Protein AF-A0A3N4PWH9-F1 (afdb_monomer_lite)

Radius of gyration: 12.33 Å; chains: 1; bounding box: 34×25×29 Å

Organism: NCBI:txid2488634

Structure (mmCIF, N/CA/C/O backbone):
data_AF-A0A3N4PWH9-F1
#
_entry.id   AF-A0A3N4PWH9-F1
#
loop_
_atom_site.group_PDB
_atom_site.id
_atom_site.type_symbol
_atom_site.label_atom_id
_atom_site.label_alt_id
_atom_site.label_comp_id
_atom_site.label_asym_id
_atom_site.label_entity_id
_atom_site.label_seq_id
_atom_site.pdbx_PDB_ins_code
_ato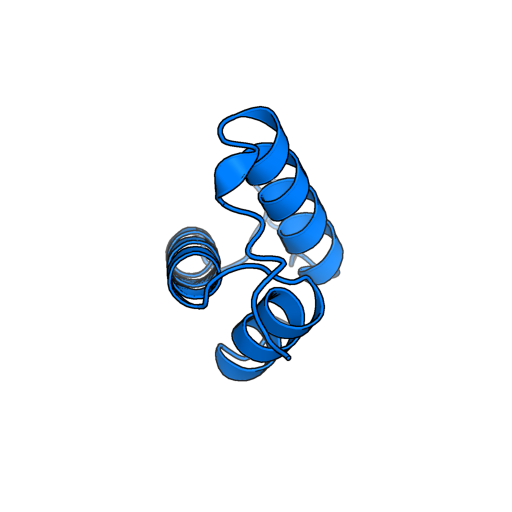m_site.Cartn_x
_atom_site.Cartn_y
_atom_site.Cartn_z
_atom_site.occupancy
_atom_site.B_iso_or_equiv
_atom_site.auth_seq_id
_atom_site.auth_comp_id
_atom_site.auth_asym_id
_atom_site.auth_atom_id
_atom_site.pdbx_PDB_model_num
ATOM 1 N N . MET A 1 1 ? 12.401 -12.194 -0.598 1.00 60.78 1 MET A N 1
ATOM 2 C CA . MET A 1 1 ? 11.284 -12.707 -1.407 1.00 60.78 1 MET A CA 1
ATOM 3 C C . MET A 1 1 ? 10.203 -11.639 -1.401 1.00 60.78 1 MET A C 1
ATOM 5 O O . MET A 1 1 ? 10.020 -11.052 -0.333 1.00 60.78 1 MET A O 1
ATOM 9 N N . PRO A 1 2 ? 9.580 -11.312 -2.546 1.00 67.56 2 PRO A N 1
ATOM 10 C CA . PRO A 1 2 ? 8.389 -10.469 -2.546 1.00 67.56 2 PRO A CA 1
ATOM 11 C C . PRO A 1 2 ? 7.292 -11.142 -1.701 1.00 67.56 2 PRO A C 1
ATOM 13 O O . PRO A 1 2 ? 7.228 -12.374 -1.690 1.00 67.56 2 PRO A O 1
ATOM 16 N N . PRO A 1 3 ? 6.499 -10.378 -0.933 1.00 79.56 3 PRO A N 1
ATOM 17 C CA . PRO A 1 3 ? 5.402 -10.941 -0.154 1.00 79.56 3 PRO A CA 1
ATOM 18 C C . PRO A 1 3 ? 4.272 -11.426 -1.056 1.00 79.56 3 PRO A C 1
ATOM 20 O O . PRO A 1 3 ? 4.058 -10.873 -2.136 1.00 79.56 3 PRO A O 1
ATOM 23 N N . ALA A 1 4 ? 3.502 -12.406 -0.584 1.00 85.12 4 ALA A N 1
ATOM 24 C CA . ALA A 1 4 ? 2.208 -12.675 -1.187 1.00 85.12 4 ALA A CA 1
ATOM 25 C C . ALA A 1 4 ? 1.246 -11.528 -0.855 1.00 85.12 4 ALA A C 1
ATOM 27 O O . ALA A 1 4 ? 1.316 -10.928 0.220 1.00 85.12 4 ALA A O 1
ATOM 28 N N . PHE A 1 5 ? 0.303 -11.248 -1.754 1.00 85.75 5 PHE A N 1
ATOM 29 C CA . PHE A 1 5 ? -0.723 -10.231 -1.517 1.00 85.75 5 PHE A CA 1
ATOM 30 C C . PHE A 1 5 ? -1.493 -10.473 -0.206 1.00 85.75 5 PHE A C 1
ATOM 32 O O . PHE A 1 5 ? -1.773 -9.539 0.546 1.00 85.75 5 PHE A O 1
ATOM 39 N N . ASN A 1 6 ? -1.745 -11.744 0.115 1.00 88.69 6 ASN A N 1
ATOM 40 C CA . ASN A 1 6 ? -2.420 -12.145 1.345 1.00 88.69 6 ASN A CA 1
ATOM 41 C C . ASN A 1 6 ? -1.620 -11.779 2.608 1.00 88.69 6 ASN A C 1
ATOM 43 O O . ASN A 1 6 ? -2.198 -11.296 3.578 1.00 88.69 6 ASN A O 1
ATOM 47 N N . ASP A 1 7 ? -0.291 -11.931 2.585 1.00 89.12 7 ASP A N 1
ATOM 48 C CA . ASP A 1 7 ? 0.570 -11.548 3.714 1.00 89.12 7 ASP A CA 1
ATOM 49 C C . ASP A 1 7 ? 0.519 -10.037 3.964 1.00 89.12 7 ASP A C 1
ATOM 51 O O . ASP A 1 7 ? 0.521 -9.584 5.111 1.00 89.12 7 ASP A O 1
ATOM 55 N N . VAL A 1 8 ? 0.459 -9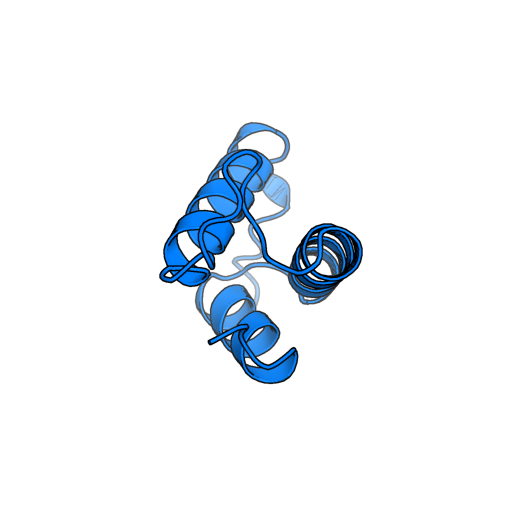.250 2.884 1.00 89.00 8 VAL A N 1
ATOM 56 C CA . VAL A 1 8 ? 0.326 -7.791 2.956 1.00 89.00 8 VAL A CA 1
ATOM 57 C C . VAL A 1 8 ? -1.023 -7.408 3.556 1.00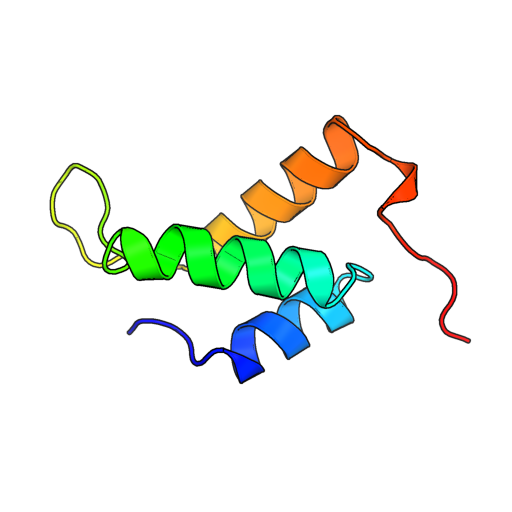 89.00 8 VAL A C 1
ATOM 59 O O . VAL A 1 8 ? -1.053 -6.609 4.489 1.00 89.00 8 VAL A O 1
ATOM 62 N N . LYS A 1 9 ? -2.125 -8.013 3.095 1.00 89.75 9 LYS A N 1
ATOM 63 C CA . LYS A 1 9 ? -3.459 -7.782 3.671 1.00 89.75 9 LYS A CA 1
ATOM 64 C C . LYS A 1 9 ? -3.506 -8.088 5.166 1.00 89.75 9 LYS A C 1
ATOM 66 O O . LYS A 1 9 ? -3.936 -7.236 5.940 1.00 89.75 9 LYS A O 1
ATOM 71 N N . ILE A 1 10 ? -3.009 -9.256 5.578 1.00 90.38 10 ILE A N 1
ATOM 72 C CA . ILE A 1 10 ? -2.973 -9.658 6.993 1.00 90.38 10 ILE A CA 1
ATOM 73 C C . ILE A 1 10 ? -2.156 -8.654 7.811 1.00 90.38 10 ILE A C 1
ATOM 75 O O . ILE A 1 10 ? -2.595 -8.224 8.874 1.00 90.38 10 ILE A O 1
ATOM 79 N N . TYR A 1 11 ? -0.992 -8.232 7.310 1.00 90.56 11 TYR A N 1
ATOM 80 C CA . TYR A 1 11 ? -0.145 -7.266 8.008 1.00 90.56 11 TYR A CA 1
ATOM 81 C C . TYR A 1 11 ? -0.825 -5.901 8.193 1.00 90.56 11 TYR A C 1
ATOM 83 O O . TYR A 1 11 ? -0.762 -5.326 9.277 1.00 90.56 11 TYR A O 1
ATOM 91 N N . PHE A 1 12 ? -1.481 -5.381 7.154 1.00 89.06 12 PHE A N 1
ATOM 92 C CA . PHE A 1 12 ? -2.199 -4.104 7.224 1.00 89.06 12 PHE A CA 1
ATOM 93 C C . PHE A 1 12 ? -3.431 -4.199 8.134 1.00 89.06 12 PHE A C 1
ATOM 95 O O . PHE A 1 12 ? -3.641 -3.314 8.963 1.00 89.06 12 PHE A O 1
ATOM 102 N N . SER A 1 13 ? -4.170 -5.311 8.068 1.00 87.38 13 SER A N 1
ATOM 103 C CA . SER A 1 13 ? -5.303 -5.599 8.953 1.00 87.38 13 SER A CA 1
ATOM 104 C C . SER A 1 13 ? -4.879 -5.648 10.428 1.00 87.38 13 SER A C 1
ATOM 106 O O . SER A 1 13 ? -5.475 -4.966 11.258 1.00 87.38 13 SER A O 1
ATOM 108 N N . GLN A 1 14 ? -3.772 -6.330 10.753 1.00 88.69 14 GLN A N 1
ATOM 109 C CA . GLN A 1 14 ? -3.185 -6.341 12.105 1.00 88.69 14 GLN A CA 1
ATOM 110 C C . GLN A 1 14 ? -2.778 -4.948 12.610 1.00 88.69 14 GLN A C 1
ATOM 112 O O . GLN A 1 14 ? -2.614 -4.746 13.813 1.00 88.69 14 GLN A O 1
ATOM 117 N N . LYS A 1 15 ? -2.565 -3.990 11.704 1.00 84.81 15 LYS A N 1
ATOM 118 C CA . LYS A 1 15 ? -2.205 -2.606 12.027 1.00 84.81 15 LYS A CA 1
ATOM 119 C C . LYS A 1 15 ? -3.404 -1.656 12.044 1.00 84.81 15 LYS A C 1
ATOM 121 O O . LYS A 1 15 ? -3.184 -0.468 12.240 1.00 84.81 15 LYS A O 1
ATOM 126 N N . GLY A 1 16 ? -4.632 -2.151 11.872 1.00 84.62 16 GLY A N 1
ATOM 127 C CA . GLY A 1 16 ? -5.842 -1.319 11.857 1.00 84.62 16 GLY A CA 1
ATOM 128 C C . GLY A 1 16 ? -5.989 -0.479 10.586 1.00 84.62 16 GLY A C 1
ATOM 129 O O . GLY A 1 16 ? -6.677 0.541 10.583 1.00 84.62 16 GLY A O 1
ATOM 130 N N . ILE A 1 17 ? -5.315 -0.881 9.507 1.00 85.81 17 ILE A N 1
ATOM 131 C CA . ILE A 1 17 ? -5.358 -0.196 8.218 1.00 85.81 17 ILE A CA 1
ATOM 132 C C . ILE A 1 17 ? -6.257 -0.982 7.263 1.00 85.81 17 ILE A C 1
ATOM 134 O O . ILE A 1 17 ? -6.259 -2.214 7.256 1.00 85.81 17 ILE A O 1
ATOM 138 N N . SER A 1 18 ? -7.036 -0.258 6.456 1.00 85.31 18 SER A N 1
ATOM 139 C CA . SER A 1 18 ? -7.982 -0.860 5.517 1.00 85.31 18 SER A CA 1
ATOM 140 C C . SER A 1 18 ? -7.295 -1.747 4.469 1.00 85.31 18 SER A C 1
ATOM 142 O O . SER A 1 18 ? -6.164 -1.499 4.042 1.00 85.31 18 SER A O 1
ATOM 144 N N . GLU A 1 19 ? -8.010 -2.767 3.988 1.00 85.69 19 GLU A N 1
ATOM 145 C CA . GLU A 1 19 ? -7.531 -3.592 2.873 1.00 85.69 19 GLU A CA 1
ATOM 146 C C . GLU A 1 19 ? -7.310 -2.786 1.585 1.00 85.69 19 GLU A C 1
ATOM 148 O O . GLU A 1 19 ? -6.493 -3.176 0.748 1.00 85.69 19 GLU A O 1
ATOM 153 N N . THR A 1 20 ? -8.010 -1.661 1.418 1.00 86.50 20 THR A N 1
ATOM 154 C CA . THR A 1 20 ? -7.842 -0.758 0.274 1.00 86.50 20 THR A CA 1
ATOM 155 C C . THR A 1 20 ? -6.419 -0.209 0.222 1.00 86.50 20 THR A C 1
ATOM 157 O O . THR A 1 20 ? -5.762 -0.311 -0.812 1.00 86.50 20 THR A O 1
ATOM 160 N N . GLU A 1 21 ? -5.900 0.268 1.354 1.00 86.25 21 GLU A N 1
ATOM 161 C CA . GLU A 1 21 ? -4.515 0.741 1.482 1.00 86.25 21 GLU A CA 1
ATOM 162 C C . GLU A 1 21 ? -3.504 -0.388 1.255 1.00 86.25 21 GLU A C 1
ATOM 164 O O . GLU A 1 21 ? -2.507 -0.211 0.558 1.00 86.25 21 GLU A O 1
ATOM 169 N N . ALA A 1 22 ? -3.783 -1.585 1.784 1.00 88.94 22 ALA A N 1
ATOM 170 C CA . ALA A 1 22 ? -2.949 -2.766 1.554 1.00 88.94 22 ALA A CA 1
ATOM 171 C C . ALA A 1 22 ? -2.857 -3.113 0.055 1.00 88.94 22 ALA A C 1
ATOM 173 O O . ALA A 1 22 ? -1.793 -3.478 -0.452 1.00 88.94 22 ALA A O 1
ATOM 174 N N . THR A 1 23 ? -3.975 -2.962 -0.660 1.00 89.56 23 THR A N 1
ATOM 175 C CA . THR A 1 23 ? -4.087 -3.179 -2.107 1.00 89.56 23 THR A CA 1
ATOM 176 C C . THR A 1 23 ? -3.319 -2.130 -2.893 1.00 89.56 23 THR A C 1
ATOM 178 O O . THR A 1 23 ? -2.521 -2.484 -3.759 1.00 89.56 23 THR A O 1
ATOM 181 N N . GLN A 1 24 ? -3.487 -0.852 -2.557 1.00 88.62 24 GLN A N 1
ATOM 182 C CA . GLN A 1 24 ? -2.737 0.236 -3.183 1.00 88.62 24 GLN A CA 1
ATOM 183 C C . GLN A 1 24 ? -1.228 0.084 -2.971 1.00 88.62 24 GLN A C 1
ATOM 185 O O . GLN A 1 24 ? -0.461 0.178 -3.931 1.00 88.62 24 GLN A O 1
ATOM 190 N N . PHE A 1 25 ? -0.805 -0.233 -1.745 1.00 88.69 25 PHE A N 1
ATOM 191 C CA . PHE A 1 25 ? 0.590 -0.513 -1.421 1.00 88.69 25 PHE A CA 1
ATOM 192 C C . PHE A 1 25 ? 1.152 -1.662 -2.267 1.00 88.69 25 PHE A C 1
ATOM 194 O O . PHE A 1 25 ? 2.230 -1.532 -2.855 1.00 88.69 25 PHE A O 1
ATOM 201 N N . PHE A 1 26 ? 0.429 -2.785 -2.347 1.00 88.88 26 PHE A N 1
ATOM 202 C CA . PHE A 1 26 ? 0.869 -3.949 -3.111 1.00 88.88 26 PHE A CA 1
ATOM 203 C C . PHE A 1 26 ? 1.012 -3.613 -4.597 1.00 88.88 26 PHE A C 1
ATOM 205 O O . PHE A 1 26 ? 2.089 -3.810 -5.150 1.00 88.88 26 PHE A O 1
ATOM 212 N N . LEU A 1 27 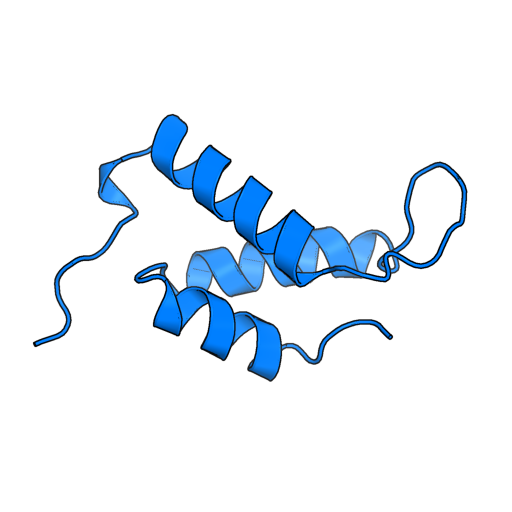? -0.017 -3.030 -5.218 1.00 87.38 27 LEU A N 1
ATOM 213 C CA . LEU A 1 27 ? -0.009 -2.670 -6.641 1.00 87.38 27 LEU A CA 1
ATOM 214 C C . LEU A 1 27 ? 1.104 -1.668 -6.983 1.00 87.38 27 LEU A C 1
ATOM 216 O O . LEU A 1 27 ? 1.789 -1.813 -7.997 1.00 87.38 27 LEU A O 1
ATOM 220 N N . PHE A 1 28 ? 1.339 -0.678 -6.117 1.00 86.31 28 PHE A N 1
ATOM 221 C CA . PHE A 1 28 ? 2.395 0.316 -6.308 1.00 86.31 28 PHE A CA 1
ATOM 222 C C . PHE A 1 28 ? 3.803 -0.297 -6.304 1.00 86.31 28 PHE A C 1
ATOM 224 O O . PHE A 1 28 ? 4.691 0.157 -7.034 1.00 86.31 28 PHE A O 1
ATOM 231 N N . HIS A 1 29 ? 4.029 -1.311 -5.467 1.00 81.69 29 HIS A N 1
ATOM 232 C CA . HIS A 1 29 ? 5.312 -2.007 -5.383 1.00 81.69 29 HIS A CA 1
ATOM 233 C C . HIS A 1 29 ? 5.465 -3.127 -6.412 1.00 81.69 29 HIS A C 1
ATOM 235 O O . HIS A 1 29 ? 6.584 -3.349 -6.886 1.00 81.69 29 HIS A O 1
ATOM 241 N N . ASP A 1 30 ? 4.362 -3.761 -6.798 1.00 82.50 30 ASP A N 1
ATOM 242 C CA . ASP A 1 30 ? 4.308 -4.781 -7.839 1.00 82.50 30 ASP A CA 1
ATOM 243 C C . ASP A 1 30 ? 4.682 -4.203 -9.209 1.00 82.50 30 ASP A C 1
ATOM 245 O O . ASP A 1 30 ? 5.613 -4.689 -9.850 1.00 82.50 30 ASP A O 1
ATOM 249 N N . GLY A 1 31 ? 4.125 -3.038 -9.568 1.00 76.88 31 GLY A N 1
ATOM 250 C CA . GLY A 1 31 ? 4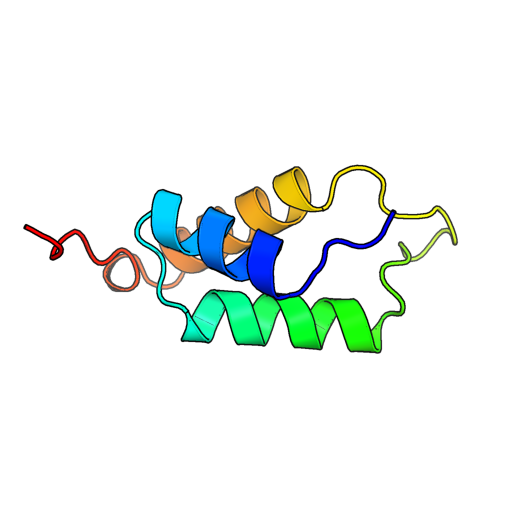.510 -2.301 -10.780 1.00 76.88 31 GLY A CA 1
ATOM 251 C C . GLY A 1 31 ? 5.974 -1.828 -10.808 1.00 76.88 31 GLY A C 1
ATOM 252 O O . GLY A 1 31 ? 6.485 -1.438 -11.855 1.00 76.88 31 GLY A O 1
ATOM 253 N N . LYS A 1 32 ? 6.681 -1.880 -9.671 1.00 72.75 32 LYS A N 1
ATOM 254 C CA . LYS A 1 32 ? 8.119 -1.562 -9.541 1.00 72.75 32 LYS A CA 1
ATOM 255 C C . LYS A 1 32 ? 8.991 -2.814 -9.384 1.00 72.75 32 LYS A C 1
ATOM 257 O O . LYS A 1 32 ? 10.150 -2.719 -8.961 1.00 72.75 32 LYS A O 1
ATOM 262 N N . ALA A 1 33 ? 8.431 -3.989 -9.678 1.00 72.31 33 ALA A N 1
ATOM 263 C CA . ALA A 1 33 ? 9.066 -5.296 -9.538 1.00 72.31 33 ALA A CA 1
ATOM 264 C C . ALA A 1 33 ? 9.657 -5.549 -8.138 1.00 72.31 33 ALA A C 1
ATOM 266 O O . ALA A 1 33 ? 10.643 -6.270 -7.995 1.00 72.31 33 ALA A O 1
ATOM 267 N N . TRP A 1 34 ? 9.122 -4.906 -7.090 1.00 72.81 34 TRP A N 1
ATOM 268 C CA . TRP A 1 34 ? 9.652 -4.988 -5.721 1.00 72.81 34 TRP A CA 1
ATOM 269 C C . TRP A 1 34 ? 11.159 -4.681 -5.596 1.00 72.81 34 TRP A C 1
ATOM 271 O O . TRP A 1 34 ? 11.817 -5.047 -4.614 1.00 72.81 34 TRP A O 1
ATOM 281 N N . THR A 1 35 ? 11.726 -3.966 -6.569 1.00 69.12 35 THR A N 1
ATOM 282 C CA . THR A 1 35 ? 13.135 -3.575 -6.576 1.00 69.12 35 THR A CA 1
ATOM 283 C C . THR A 1 35 ? 13.300 -2.172 -6.011 1.00 69.12 35 THR A C 1
ATOM 285 O O . THR A 1 35 ? 12.396 -1.333 -6.015 1.00 69.12 35 THR A O 1
ATOM 288 N N . ASN A 1 36 ? 14.457 -1.900 -5.413 1.00 65.06 36 ASN A N 1
ATOM 289 C CA . ASN A 1 36 ? 14.831 -0.519 -5.132 1.00 65.06 36 ASN A CA 1
ATOM 290 C C . ASN A 1 36 ? 15.500 0.108 -6.366 1.00 65.06 36 ASN A C 1
ATOM 292 O O . ASN A 1 36 ? 16.009 -0.615 -7.215 1.00 65.06 36 ASN A O 1
ATOM 296 N N . ARG A 1 37 ? 15.611 1.444 -6.421 1.00 60.06 37 ARG A N 1
ATOM 297 C CA . ARG A 1 37 ? 16.280 2.188 -7.515 1.00 60.06 37 ARG A CA 1
ATOM 298 C C . ARG A 1 37 ? 17.733 1.736 -7.780 1.00 60.06 37 ARG A C 1
ATOM 300 O O . ARG A 1 37 ? 18.289 2.032 -8.824 1.00 60.06 37 ARG A O 1
ATOM 307 N N . LYS A 1 38 ? 18.338 1.009 -6.828 1.00 63.59 38 LYS A N 1
ATOM 308 C CA . LYS A 1 38 ? 19.677 0.392 -6.891 1.00 63.59 38 LYS A CA 1
ATOM 309 C C . LYS A 1 38 ? 19.679 -1.101 -7.291 1.00 63.59 38 LYS A C 1
ATOM 311 O O . LYS A 1 38 ? 20.680 -1.771 -7.069 1.00 63.59 38 LYS A O 1
ATOM 316 N N . GLY A 1 39 ? 18.563 -1.666 -7.759 1.00 57.53 39 GLY A N 1
ATOM 317 C CA . GLY A 1 39 ? 18.474 -3.068 -8.207 1.00 57.53 39 GLY A CA 1
ATOM 318 C C . GLY A 1 39 ? 18.542 -4.131 -7.100 1.00 57.53 39 GLY A C 1
ATOM 319 O O . GLY A 1 39 ? 18.487 -5.323 -7.381 1.00 57.53 39 GLY A O 1
ATOM 320 N N . ARG A 1 40 ? 18.636 -3.738 -5.821 1.00 64.06 40 ARG A N 1
ATOM 321 C CA . ARG A 1 40 ? 18.599 -4.692 -4.702 1.00 64.06 40 ARG A CA 1
ATOM 322 C C . ARG A 1 40 ? 17.163 -5.142 -4.436 1.00 64.06 40 ARG A C 1
ATOM 324 O O . ARG A 1 40 ? 16.273 -4.302 -4.275 1.00 64.06 40 ARG A O 1
ATOM 331 N N . ILE A 1 41 ? 16.975 -6.459 -4.329 1.00 60.06 41 ILE A N 1
ATOM 332 C CA . ILE A 1 41 ? 15.730 -7.090 -3.873 1.00 60.06 41 ILE A CA 1
ATOM 333 C C . ILE A 1 41 ? 15.379 -6.501 -2.505 1.00 60.06 41 ILE A C 1
ATOM 335 O O . ILE A 1 41 ? 16.173 -6.586 -1.561 1.00 60.06 41 ILE A O 1
ATOM 339 N N . ARG A 1 42 ? 14.201 -5.876 -2.391 1.00 63.31 42 ARG A N 1
ATOM 340 C CA . ARG A 1 42 ? 13.724 -5.289 -1.133 1.00 63.31 42 ARG A CA 1
ATOM 341 C C . ARG A 1 42 ? 13.434 -6.420 -0.141 1.00 63.31 42 ARG A C 1
ATOM 343 O O . ARG A 1 42 ? 12.353 -6.994 -0.130 1.00 63.31 42 ARG A O 1
ATOM 350 N N . ARG A 1 43 ? 14.430 -6.771 0.681 1.00 63.84 43 ARG A N 1
ATOM 351 C CA . ARG A 1 43 ? 14.344 -7.879 1.653 1.00 63.84 43 ARG A CA 1
ATOM 352 C C . ARG A 1 43 ? 13.292 -7.640 2.747 1.00 63.84 43 ARG A C 1
ATOM 354 O O . ARG A 1 43 ? 12.690 -8.606 3.196 1.00 63.84 43 ARG A O 1
ATOM 361 N N . ASN A 1 44 ? 13.018 -6.381 3.106 1.00 77.81 44 ASN A N 1
ATOM 362 C CA . ASN A 1 44 ? 12.117 -6.025 4.210 1.00 77.81 44 ASN A CA 1
ATOM 363 C C . ASN A 1 44 ? 10.875 -5.264 3.725 1.00 77.81 44 ASN A C 1
ATOM 365 O O . ASN A 1 44 ? 10.718 -4.076 4.003 1.00 77.81 44 ASN A O 1
ATOM 369 N N . TRP A 1 45 ? 9.971 -5.948 3.023 1.00 81.94 45 TRP A N 1
ATOM 370 C CA . TRP A 1 45 ? 8.680 -5.375 2.616 1.00 81.94 45 TRP A CA 1
ATOM 371 C C . TRP A 1 45 ? 7.858 -4.859 3.810 1.00 81.94 45 TRP A C 1
ATOM 373 O O . TRP A 1 45 ? 7.216 -3.824 3.687 1.00 81.94 45 TRP A O 1
ATOM 383 N N . LYS A 1 46 ? 7.962 -5.504 4.984 1.00 85.88 46 LYS A N 1
ATOM 384 C CA . LYS A 1 46 ? 7.308 -5.067 6.231 1.00 85.88 46 LYS A CA 1
ATOM 385 C C . LYS A 1 46 ? 7.763 -3.681 6.696 1.00 85.88 46 LYS A C 1
ATOM 387 O O . LYS A 1 46 ? 6.936 -2.901 7.151 1.00 85.88 46 LYS A O 1
ATOM 392 N N . ASN A 1 47 ? 9.048 -3.344 6.543 1.00 85.69 47 ASN A N 1
ATOM 393 C CA . ASN A 1 47 ? 9.544 -2.003 6.886 1.00 85.69 47 ASN A CA 1
ATOM 394 C C . ASN A 1 47 ? 8.972 -0.941 5.946 1.00 85.69 47 ASN A C 1
ATOM 396 O O . ASN A 1 47 ? 8.656 0.159 6.382 1.00 85.69 47 ASN A O 1
ATOM 400 N N . ILE A 1 48 ? 8.822 -1.272 4.665 1.00 85.06 48 ILE A N 1
ATOM 401 C CA . ILE A 1 48 ? 8.260 -0.351 3.673 1.00 85.06 48 ILE A CA 1
ATOM 402 C C . ILE A 1 48 ? 6.757 -0.194 3.909 1.00 85.06 48 ILE A C 1
ATOM 404 O O . ILE A 1 48 ? 6.260 0.923 3.900 1.00 85.06 48 ILE A O 1
ATOM 408 N N . ALA A 1 49 ? 6.055 -1.292 4.197 1.00 88.19 49 ALA A N 1
ATOM 409 C CA . ALA A 1 49 ? 4.661 -1.266 4.621 1.00 88.19 49 ALA A CA 1
ATOM 410 C C . ALA A 1 49 ? 4.484 -0.405 5.877 1.00 88.19 49 ALA A C 1
ATOM 412 O O . ALA A 1 49 ? 3.593 0.428 5.929 1.00 88.19 49 ALA A O 1
ATOM 413 N N . TYR A 1 50 ? 5.369 -0.538 6.868 1.00 87.31 50 TYR A N 1
ATOM 414 C CA . TYR A 1 50 ? 5.343 0.310 8.057 1.00 87.31 50 TYR A CA 1
ATOM 415 C C . TYR A 1 50 ? 5.535 1.795 7.718 1.00 87.31 50 TYR A C 1
ATOM 417 O O . TYR A 1 50 ? 4.775 2.624 8.202 1.00 87.31 50 TYR A O 1
ATOM 425 N N . GLN A 1 51 ? 6.499 2.135 6.857 1.00 87.56 51 GLN A N 1
ATOM 426 C CA . GLN A 1 51 ? 6.698 3.514 6.394 1.00 87.56 51 GLN A CA 1
ATOM 427 C C . GLN A 1 51 ? 5.489 4.056 5.624 1.00 87.56 51 GLN A C 1
ATOM 429 O O . GLN A 1 51 ? 5.117 5.206 5.827 1.00 87.56 51 GLN A O 1
ATOM 434 N N . TRP A 1 52 ? 4.862 3.229 4.784 1.00 87.69 52 TRP A N 1
ATOM 435 C CA . TRP A 1 52 ? 3.629 3.576 4.077 1.00 87.69 52 TRP A CA 1
ATOM 436 C C . TRP A 1 52 ? 2.511 3.897 5.064 1.00 87.69 52 TRP A C 1
ATOM 438 O O . TRP A 1 52 ? 1.926 4.968 5.004 1.00 87.69 52 TRP A O 1
ATOM 448 N N . ILE A 1 53 ? 2.290 3.011 6.036 1.00 87.25 53 ILE A N 1
ATOM 449 C CA . ILE A 1 53 ? 1.279 3.187 7.080 1.00 87.25 53 ILE A CA 1
ATOM 450 C C . ILE A 1 53 ? 1.535 4.471 7.879 1.00 87.25 53 ILE A C 1
ATOM 452 O O . ILE A 1 53 ? 0.606 5.232 8.118 1.00 87.25 53 ILE A O 1
ATOM 456 N N . GLN A 1 54 ? 2.785 4.742 8.267 1.00 85.75 54 GLN A N 1
ATOM 457 C CA . GLN A 1 54 ? 3.147 5.988 8.953 1.00 85.75 54 GLN A CA 1
ATOM 458 C C . GLN A 1 54 ? 2.852 7.225 8.091 1.00 85.75 54 GLN A C 1
ATOM 460 O O . GLN A 1 54 ? 2.335 8.205 8.615 1.00 85.75 54 GLN A O 1
ATOM 465 N N . GLY A 1 55 ? 3.132 7.168 6.784 1.00 84.56 55 GLY A N 1
ATOM 466 C CA . GLY A 1 55 ? 2.779 8.225 5.834 1.00 84.56 55 GLY A CA 1
ATOM 467 C C . GLY A 1 55 ? 1.269 8.441 5.736 1.00 84.56 55 GLY A C 1
ATOM 468 O O . GLY A 1 55 ? 0.808 9.564 5.902 1.00 84.56 55 GLY A O 1
ATOM 469 N N . CYS A 1 56 ? 0.492 7.366 5.579 1.00 81.81 56 CYS A N 1
ATOM 470 C CA . CYS A 1 56 ? -0.969 7.447 5.534 1.00 81.81 56 CYS A CA 1
ATOM 471 C C . CYS A 1 56 ? -1.556 8.025 6.827 1.00 81.81 56 CYS A C 1
ATOM 473 O O . CYS A 1 56 ? -2.478 8.828 6.762 1.00 81.81 56 CYS A O 1
ATOM 475 N N . ILE A 1 57 ? -1.007 7.668 7.996 1.00 81.25 57 ILE A N 1
ATOM 476 C CA . ILE A 1 57 ? -1.424 8.236 9.289 1.00 81.25 57 ILE A CA 1
ATOM 477 C C . ILE A 1 57 ? -1.057 9.723 9.384 1.00 81.25 57 ILE A C 1
ATOM 479 O O . ILE A 1 57 ? -1.840 10.505 9.916 1.00 81.25 57 ILE A O 1
ATOM 483 N N . ALA A 1 58 ? 0.119 10.119 8.891 1.00 80.81 58 ALA A N 1
ATOM 484 C CA . ALA A 1 58 ? 0.570 11.508 8.929 1.00 80.81 58 ALA A CA 1
ATOM 485 C C . ALA A 1 58 ? -0.241 12.417 7.990 1.00 80.81 58 ALA A C 1
ATOM 487 O O . ALA A 1 58 ? -0.554 13.544 8.365 1.00 80.81 58 ALA A O 1
ATOM 488 N N . GLU A 1 59 ? -0.593 11.936 6.795 1.00 76.56 59 GLU A N 1
ATOM 489 C CA . GLU A 1 59 ? -1.408 12.689 5.834 1.00 76.56 59 GLU A CA 1
ATOM 490 C C . GLU A 1 59 ? -2.899 12.655 6.183 1.00 76.56 59 GLU A C 1
ATOM 492 O O . GLU A 1 59 ? -3.592 13.657 6.035 1.00 76.56 59 GLU A O 1
ATOM 497 N N . ASN A 1 60 ? -3.400 11.515 6.666 1.00 73.69 60 ASN A N 1
ATOM 498 C CA . ASN A 1 60 ? -4.812 11.298 6.963 1.00 73.69 60 ASN A CA 1
ATOM 499 C C . ASN A 1 60 ? -4.982 10.462 8.249 1.00 73.69 60 ASN A C 1
ATOM 501 O O . ASN A 1 60 ? -5.208 9.250 8.185 1.00 73.69 60 ASN A O 1
ATOM 505 N N . PRO A 1 61 ? -4.964 11.100 9.436 1.00 69.19 61 PRO A N 1
ATOM 506 C CA . PRO A 1 61 ? -5.071 10.412 10.728 1.00 69.19 61 PRO A CA 1
ATOM 507 C C . PRO A 1 61 ? -6.334 9.547 10.884 1.00 69.19 61 PRO A C 1
ATOM 509 O O . PRO A 1 61 ? -6.337 8.572 11.633 1.00 69.19 61 PRO A O 1
ATOM 512 N N . TRP A 1 62 ? -7.400 9.877 10.148 1.00 71.00 62 TRP A N 1
ATOM 513 C CA . TRP A 1 62 ? -8.696 9.188 10.158 1.00 71.00 62 TRP A CA 1
ATOM 514 C C . TRP A 1 62 ? -8.711 7.852 9.399 1.00 71.00 62 TRP A C 1
ATOM 516 O O . TRP A 1 62 ? -9.664 7.089 9.538 1.00 71.00 62 TRP A O 1
ATOM 526 N N . LEU A 1 63 ? -7.673 7.542 8.608 1.00 67.19 63 LEU A N 1
ATOM 527 C CA . LEU A 1 63 ? -7.532 6.237 7.942 1.00 67.19 63 LEU A CA 1
ATOM 528 C C . LEU A 1 63 ? -7.257 5.099 8.930 1.00 67.19 63 LEU A C 1
ATOM 530 O O . LEU A 1 63 ? -7.443 3.927 8.594 1.00 67.19 63 LEU A O 1
ATOM 534 N N . PHE A 1 64 ? -6.819 5.433 10.145 1.00 65.62 64 PHE A N 1
ATOM 535 C CA . PHE A 1 64 ? -6.646 4.472 11.218 1.00 65.62 64 PHE A CA 1
ATOM 536 C C . PHE A 1 64 ? -8.021 4.085 11.777 1.00 65.62 64 PHE A C 1
ATOM 538 O O . PHE A 1 64 ? -8.559 4.735 12.677 1.00 65.62 64 PHE A O 1
ATOM 545 N N . ARG A 1 65 ? -8.615 3.021 11.228 1.00 63.22 65 ARG A N 1
ATOM 546 C CA . ARG A 1 65 ? -9.883 2.486 11.729 1.00 63.22 65 ARG A CA 1
ATOM 547 C C . ARG A 1 65 ? -9.604 1.731 13.029 1.00 63.22 65 ARG A C 1
ATOM 549 O O . ARG A 1 65 ? -9.119 0.605 13.010 1.00 63.22 65 ARG A O 1
ATOM 556 N N . LYS A 1 66 ? -9.918 2.356 14.167 1.00 56.94 66 LYS A N 1
ATOM 557 C CA . LYS A 1 66 ? -9.987 1.679 15.476 1.00 56.94 66 LYS A CA 1
ATOM 558 C C . LYS A 1 66 ? -11.249 0.822 15.642 1.00 56.94 66 LYS A C 1
ATOM 560 O O . LYS A 1 66 ? -11.333 0.071 16.603 1.00 56.94 66 LYS A O 1
ATOM 565 N N . ASP A 1 67 ? -12.197 0.906 14.712 1.00 54.28 67 ASP A N 1
ATOM 566 C CA . ASP A 1 67 ? -13.469 0.185 14.765 1.00 54.28 67 ASP A CA 1
ATOM 567 C C . ASP A 1 67 ? -13.382 -1.210 14.137 1.00 54.28 67 ASP A C 1
ATOM 569 O O . ASP A 1 67 ? -13.907 -1.455 13.048 1.00 54.28 67 ASP A O 1
ATOM 573 N N . ILE A 1 68 ? -12.730 -2.139 14.832 1.00 52.69 68 ILE A N 1
ATOM 574 C CA . ILE A 1 68 ? -13.144 -3.54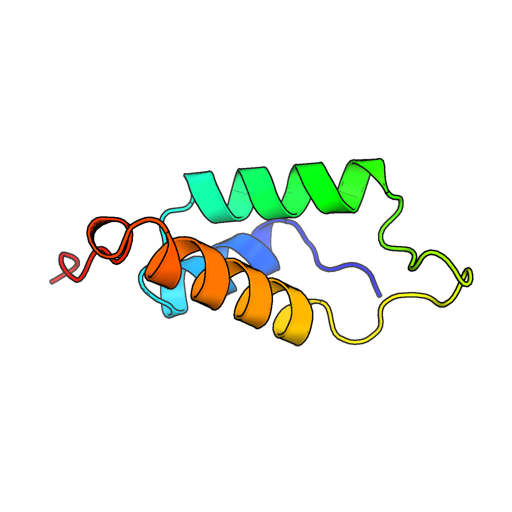5 14.830 1.00 52.69 68 ILE A CA 1
ATOM 575 C C . ILE A 1 68 ? -13.164 -3.971 16.303 1.00 52.69 68 ILE A C 1
ATOM 577 O O . ILE A 1 68 ? -12.168 -3.786 16.996 1.00 52.69 68 ILE A O 1
ATOM 581 N N . HIS A 1 69 ? -14.348 -4.422 16.733 1.00 42.78 69 HIS A N 1
ATOM 582 C CA . HIS A 1 69 ? -14.759 -4.819 18.088 1.00 42.78 69 HIS A CA 1
ATOM 583 C C . HIS A 1 69 ? -13.719 -5.619 18.883 1.00 42.78 69 HIS A C 1
ATOM 585 O O . HIS A 1 69 ? -13.109 -6.538 18.290 1.00 42.78 69 HIS A O 1
#

Foldseek 3Di:
DDDDLVVLQVLCVVQQADNVLSVVLNVVCVVVVCADPVRDRVPCSVVVSVVSVVVCCVVPVPRRHPPDD

Sequence (69 aa):
MPPAFNDVKIYFSQKGISETEATQFFLFHDGKAWTNRKGRIRRNWKNIAYQWIQGCIAENPWLFRKDIH

Secondary structure (DSSP, 8-state):
-PPPHHHHHHHHHHTT--HHHHHHHHHHHHTTTTB-TTS-B-S-HHHHHHHHHHHHHHH-GGGS-----

pLDDT: mean 78.06, std 11.65, range [42.78, 90.56]